Protein AF-A0A6B3EMS0-F1 (afdb_monomer_lite)

Foldseek 3Di:
DDKDWDQDDPQDFLVVVVVVQCPDPPSNDDDDPPSWDWDWDQDPVNPKIKIWTWDDPDRNDIIMIDIDIPVD

Structure (mmCIF, N/CA/C/O backbone):
data_AF-A0A6B3EMS0-F1
#
_entry.id   AF-A0A6B3EMS0-F1
#
loop_
_atom_site.group_PDB
_atom_site.id
_atom_site.type_symbol
_atom_site.label_atom_id
_atom_site.label_alt_id
_atom_site.label_comp_id
_atom_site.label_asym_id
_atom_site.label_entity_id
_atom_site.label_seq_id
_atom_site.pdbx_PDB_ins_code
_atom_site.Cartn_x
_atom_site.Cartn_y
_atom_site.Cartn_z
_atom_site.occupancy
_atom_site.B_iso_or_equiv
_atom_site.auth_seq_id
_atom_site.auth_comp_id
_atom_site.auth_asym_id
_atom_site.auth_atom_id
_atom_site.pdbx_PDB_model_num
ATOM 1 N N . MET A 1 1 ? -14.577 8.438 -1.870 1.00 75.06 1 MET A N 1
ATOM 2 C CA . MET A 1 1 ? -13.213 7.938 -1.616 1.00 75.06 1 MET A CA 1
ATOM 3 C C . MET A 1 1 ? -12.234 9.056 -1.908 1.00 75.06 1 MET A C 1
ATOM 5 O O . MET A 1 1 ? -11.998 9.361 -3.072 1.00 75.06 1 MET A O 1
ATOM 9 N N . PRO A 1 2 ? -11.779 9.771 -0.879 1.00 88.62 2 PRO A N 1
ATOM 10 C CA . PRO A 1 2 ? -10.655 10.695 -1.003 1.00 88.62 2 PRO A CA 1
ATOM 11 C C . PRO A 1 2 ? -9.387 9.980 -1.488 1.00 88.62 2 PRO A C 1
ATOM 13 O O . PRO A 1 2 ? -9.169 8.797 -1.219 1.00 88.62 2 PRO A O 1
ATOM 16 N N . THR A 1 3 ? -8.553 10.723 -2.213 1.00 93.44 3 THR A N 1
ATOM 17 C CA . THR A 1 3 ? -7.337 10.210 -2.851 1.00 93.44 3 THR A CA 1
ATOM 18 C C . THR A 1 3 ? -6.139 11.084 -2.518 1.00 93.44 3 THR A C 1
ATOM 20 O O . THR A 1 3 ? -6.282 12.305 -2.435 1.00 93.44 3 THR A O 1
ATOM 23 N N . PHE A 1 4 ? -4.954 10.493 -2.411 1.00 93.31 4 PHE A N 1
ATOM 24 C CA . PHE A 1 4 ? -3.695 11.228 -2.305 1.00 93.31 4 PHE A CA 1
ATOM 25 C C . PHE A 1 4 ? -2.596 10.569 -3.141 1.00 93.31 4 PHE A C 1
ATOM 27 O O . PHE A 1 4 ? -2.677 9.388 -3.483 1.00 93.31 4 PHE A O 1
ATOM 34 N N . SER A 1 5 ? -1.574 11.354 -3.479 1.00 94.12 5 SER A N 1
ATOM 35 C CA . SER A 1 5 ? -0.397 10.883 -4.208 1.00 94.12 5 SER A CA 1
ATOM 36 C C . SER A 1 5 ? 0.810 10.814 -3.281 1.00 94.12 5 SER A C 1
ATOM 38 O O . SER A 1 5 ? 1.025 11.696 -2.451 1.00 94.12 5 SER A O 1
ATOM 40 N N . LEU A 1 6 ? 1.612 9.776 -3.461 1.00 92.75 6 LEU A N 1
ATOM 41 C CA . LEU A 1 6 ? 2.935 9.617 -2.883 1.00 92.75 6 LEU A CA 1
ATOM 42 C C . LEU A 1 6 ? 3.950 9.731 -4.025 1.00 92.75 6 LEU A C 1
ATOM 44 O O . LEU A 1 6 ? 3.759 9.120 -5.075 1.00 92.75 6 LEU A O 1
ATOM 48 N N . ALA A 1 7 ? 5.029 10.479 -3.796 1.00 93.81 7 ALA A N 1
ATOM 49 C CA . ALA A 1 7 ? 6.133 10.646 -4.740 1.00 9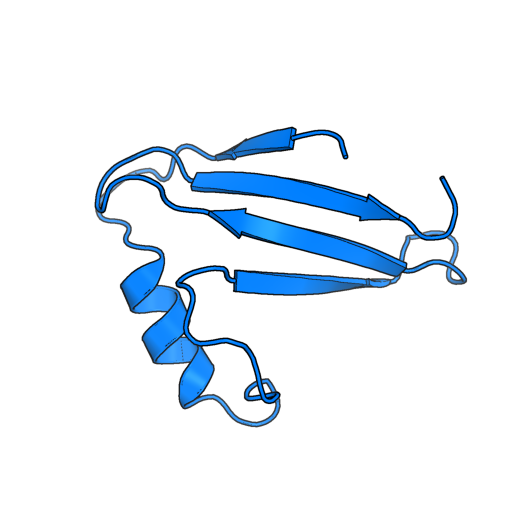3.81 7 ALA A CA 1
ATOM 50 C C . ALA A 1 7 ? 7.401 9.979 -4.169 1.00 93.81 7 ALA A C 1
ATOM 52 O O . ALA A 1 7 ? 8.170 10.635 -3.450 1.00 93.81 7 ALA A O 1
ATOM 53 N N . PRO A 1 8 ? 7.609 8.668 -4.414 1.00 90.94 8 PRO A N 1
ATOM 54 C CA . PRO A 1 8 ? 8.790 7.954 -3.944 1.00 90.94 8 PRO A CA 1
ATOM 55 C C . PRO A 1 8 ? 10.077 8.635 -4.415 1.00 90.94 8 PRO A C 1
ATOM 57 O O . PRO A 1 8 ? 10.161 9.124 -5.539 1.00 90.94 8 PRO A O 1
ATOM 60 N N . GLN A 1 9 ? 11.091 8.670 -3.553 1.00 91.06 9 GLN A N 1
ATOM 61 C CA . GLN A 1 9 ? 12.400 9.218 -3.901 1.00 91.06 9 GLN A CA 1
ATOM 62 C C . GLN A 1 9 ? 13.357 8.076 -4.249 1.00 91.06 9 GLN A C 1
ATOM 64 O O . GLN A 1 9 ? 13.624 7.213 -3.415 1.00 91.06 9 GLN A O 1
ATOM 69 N N . GLY A 1 10 ? 13.890 8.092 -5.472 1.00 89.44 10 GLY A N 1
ATOM 70 C CA . GLY A 1 10 ? 14.751 7.030 -5.999 1.00 89.44 10 GLY A CA 1
ATOM 71 C C . GLY A 1 10 ? 13.977 5.906 -6.704 1.00 89.44 10 GLY A C 1
ATOM 72 O O . GLY A 1 10 ? 12.780 6.045 -6.950 1.00 89.44 10 GLY A O 1
ATOM 73 N N . PRO A 1 11 ? 14.657 4.804 -7.077 1.00 90.62 11 PRO A N 1
ATOM 74 C CA . PRO A 1 11 ? 14.025 3.689 -7.775 1.00 90.62 11 PRO A CA 1
ATOM 75 C C . PRO A 1 11 ? 12.927 3.051 -6.919 1.00 90.62 11 PRO A C 1
ATOM 77 O O . PRO A 1 11 ? 13.199 2.527 -5.839 1.00 90.62 11 PRO A O 1
ATOM 80 N N . PHE A 1 12 ? 11.695 3.081 -7.415 1.00 91.31 12 PHE A N 1
ATOM 81 C CA . PHE A 1 12 ? 10.544 2.476 -6.762 1.00 91.31 12 PHE A CA 1
ATOM 82 C C . PHE A 1 12 ? 9.602 1.883 -7.807 1.00 91.31 12 PHE A C 1
ATOM 84 O O . PHE A 1 12 ? 9.285 2.545 -8.793 1.00 91.31 12 PHE A O 1
ATOM 91 N N . ALA A 1 13 ? 9.137 0.661 -7.552 1.00 92.06 13 ALA A N 1
ATOM 92 C CA . ALA A 1 13 ? 8.116 -0.010 -8.345 1.00 92.06 13 ALA A CA 1
ATOM 93 C C . ALA A 1 13 ? 7.152 -0.745 -7.405 1.00 92.06 13 ALA A C 1
ATOM 95 O O . ALA A 1 13 ? 7.561 -1.632 -6.649 1.00 92.06 13 ALA A O 1
ATOM 96 N N . LEU A 1 14 ? 5.867 -0.394 -7.456 1.00 92.88 14 LEU A N 1
ATOM 97 C CA . LEU A 1 14 ? 4.821 -1.033 -6.656 1.00 92.88 14 LEU A CA 1
ATOM 98 C C . LEU A 1 14 ? 4.685 -2.520 -7.001 1.00 92.88 14 LEU A C 1
ATOM 100 O O . LEU A 1 14 ? 4.468 -3.337 -6.111 1.00 92.88 14 LEU A O 1
ATOM 104 N N . SER A 1 15 ? 4.879 -2.882 -8.269 1.00 90.94 15 SER A N 1
ATOM 105 C CA . SER A 1 15 ? 4.882 -4.272 -8.736 1.00 90.94 15 SER A CA 1
ATOM 106 C C . SER A 1 15 ? 5.939 -5.130 -8.029 1.00 90.94 15 SER A C 1
ATOM 108 O O . SER A 1 15 ? 5.654 -6.260 -7.637 1.00 90.94 15 SER A O 1
ATOM 110 N N . ALA A 1 16 ? 7.133 -4.583 -7.780 1.00 90.62 16 ALA A N 1
ATOM 111 C CA . ALA A 1 16 ? 8.178 -5.278 -7.031 1.00 90.62 16 ALA A CA 1
ATOM 112 C C . ALA A 1 16 ? 7.788 -5.485 -5.556 1.00 90.62 16 ALA A C 1
ATOM 114 O O . ALA A 1 16 ? 8.032 -6.554 -4.997 1.00 90.62 16 ALA A O 1
ATOM 115 N N . ALA A 1 17 ? 7.149 -4.488 -4.932 1.00 88.69 17 ALA A N 1
ATOM 116 C CA . ALA A 1 17 ? 6.640 -4.605 -3.566 1.00 88.69 17 ALA A CA 1
ATOM 117 C C . ALA A 1 17 ? 5.506 -5.641 -3.458 1.00 88.69 17 ALA A C 1
ATOM 119 O O . ALA A 1 17 ? 5.505 -6.442 -2.527 1.00 88.69 17 ALA A O 1
ATOM 120 N N . LEU A 1 18 ? 4.579 -5.661 -4.422 1.00 88.94 18 LEU A N 1
ATOM 121 C CA . LEU A 1 18 ? 3.524 -6.674 -4.515 1.00 88.94 18 LEU A CA 1
ATOM 122 C C . LEU A 1 18 ? 4.115 -8.081 -4.626 1.00 88.94 18 LEU A C 1
ATOM 124 O O . LEU A 1 18 ? 3.752 -8.943 -3.834 1.00 88.94 18 LEU A O 1
ATOM 128 N N . GLY A 1 19 ? 5.084 -8.291 -5.524 1.0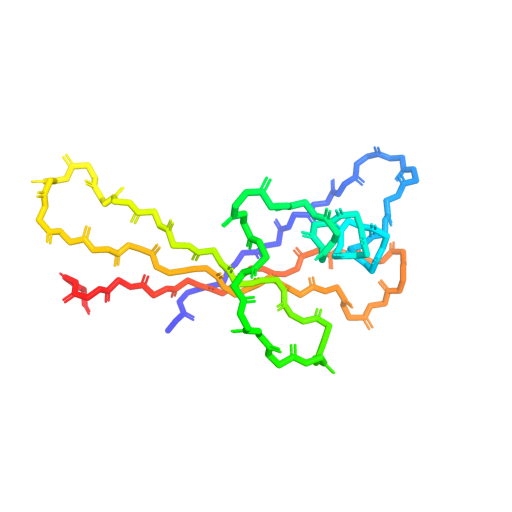0 87.62 19 GLY A N 1
ATOM 129 C CA . GLY A 1 19 ? 5.768 -9.579 -5.661 1.00 87.62 19 GLY A CA 1
ATOM 130 C C . GLY A 1 19 ? 6.429 -10.045 -4.361 1.00 87.62 19 GLY A C 1
ATOM 131 O O . GLY A 1 19 ? 6.284 -11.200 -3.977 1.00 87.62 19 GLY A O 1
ATOM 132 N N . PHE A 1 20 ? 7.087 -9.136 -3.634 1.00 86.31 20 PHE A N 1
ATOM 133 C CA . PHE A 1 20 ? 7.656 -9.448 -2.320 1.00 86.31 20 PHE A CA 1
ATOM 134 C C . PHE A 1 20 ? 6.591 -9.875 -1.294 1.00 86.31 20 PHE A C 1
ATOM 136 O O . PHE A 1 20 ? 6.819 -10.807 -0.525 1.00 86.31 20 PHE A O 1
ATOM 143 N N . LEU A 1 21 ? 5.438 -9.198 -1.265 1.00 84.31 21 LEU A N 1
ATOM 144 C CA . LEU A 1 21 ? 4.370 -9.468 -0.298 1.00 84.31 21 LEU A CA 1
ATOM 145 C C . LEU A 1 21 ? 3.588 -10.750 -0.605 1.00 84.31 21 LEU A C 1
ATOM 147 O O . LEU A 1 21 ? 3.141 -11.410 0.333 1.00 84.31 21 LEU A O 1
ATOM 151 N N . THR A 1 22 ? 3.451 -11.126 -1.879 1.00 78.50 22 THR A N 1
ATOM 152 C CA . THR A 1 22 ? 2.765 -12.360 -2.299 1.00 78.50 22 THR A CA 1
ATOM 153 C C . THR A 1 22 ? 3.378 -13.608 -1.662 1.00 78.50 22 THR A C 1
ATOM 155 O O . THR A 1 22 ? 2.650 -14.510 -1.255 1.00 78.50 22 THR A O 1
ATOM 158 N N . ASP A 1 23 ? 4.699 -13.634 -1.494 1.00 74.81 23 ASP A N 1
ATOM 159 C CA . ASP A 1 23 ? 5.413 -14.766 -0.892 1.00 74.81 23 ASP A CA 1
ATOM 160 C C . ASP A 1 23 ? 5.641 -14.600 0.626 1.00 74.81 23 ASP A C 1
ATOM 162 O O . ASP A 1 23 ? 6.291 -15.431 1.268 1.00 74.81 23 ASP A O 1
ATOM 166 N N . PHE A 1 24 ? 5.093 -13.540 1.236 1.00 76.81 24 PHE A N 1
ATOM 167 C CA . PHE A 1 24 ? 5.286 -13.216 2.649 1.00 76.81 24 PHE A CA 1
ATOM 168 C C . PHE A 1 24 ? 4.083 -13.638 3.510 1.00 76.81 24 PHE A C 1
ATOM 170 O O . PHE A 1 24 ? 3.185 -12.856 3.833 1.00 76.81 24 PHE A O 1
ATOM 177 N N . THR A 1 25 ? 4.057 -14.897 3.951 1.00 64.56 25 THR A N 1
ATOM 178 C CA . THR A 1 25 ? 3.095 -15.357 4.973 1.00 64.56 25 THR A CA 1
ATOM 179 C C . THR A 1 25 ? 3.407 -14.714 6.332 1.00 64.56 25 THR A C 1
ATOM 181 O O . THR A 1 25 ? 4.583 -14.690 6.703 1.00 64.56 25 THR A O 1
ATOM 184 N N . PRO A 1 26 ? 2.423 -14.238 7.126 1.00 63.31 26 PRO A N 1
ATOM 185 C CA . PRO A 1 26 ? 0.971 -14.447 7.030 1.00 63.31 26 PRO A CA 1
ATOM 186 C C . PRO A 1 26 ? 0.190 -13.355 6.267 1.00 63.31 26 PRO A C 1
ATOM 188 O O . PRO A 1 26 ? -1.035 -13.345 6.326 1.00 63.31 26 PRO A O 1
ATOM 191 N N . ALA A 1 27 ? 0.864 -12.429 5.576 1.00 61.16 27 ALA A N 1
ATOM 192 C CA . ALA A 1 27 ? 0.221 -11.323 4.855 1.00 61.16 27 ALA A CA 1
ATOM 193 C C . ALA A 1 27 ? -0.301 -11.708 3.457 1.00 61.16 27 ALA A C 1
ATOM 195 O O . ALA A 1 27 ? -1.053 -10.939 2.860 1.00 61.16 27 ALA A O 1
ATOM 196 N N . ALA A 1 28 ? 0.059 -12.897 2.965 1.00 64.38 28 ALA A N 1
ATOM 197 C CA . ALA A 1 28 ? -0.420 -13.485 1.716 1.00 64.38 28 ALA A CA 1
ATOM 198 C C . ALA A 1 28 ? -1.895 -13.929 1.809 1.00 64.38 28 ALA A C 1
ATOM 200 O O . ALA A 1 28 ? -2.227 -15.113 1.715 1.00 64.38 28 ALA A O 1
ATOM 201 N N . TYR A 1 29 ? -2.797 -12.978 2.041 1.00 67.62 29 TYR A N 1
ATOM 202 C CA . TYR A 1 29 ? -4.222 -13.204 1.851 1.00 67.62 29 TYR A CA 1
ATOM 203 C C . TYR A 1 29 ? -4.520 -13.297 0.350 1.00 67.62 29 TYR A C 1
ATOM 205 O O . TYR A 1 29 ? -3.898 -12.577 -0.433 1.00 67.62 29 TYR A O 1
ATOM 213 N N . PRO A 1 30 ? -5.475 -14.145 -0.072 1.00 68.25 30 PRO A N 1
ATOM 214 C CA . PRO A 1 30 ? -5.928 -14.159 -1.454 1.00 68.25 30 PRO A CA 1
ATOM 215 C C . PRO A 1 30 ? -6.381 -12.754 -1.864 1.00 68.25 30 PRO A C 1
ATOM 217 O O . PRO A 1 30 ? -7.294 -12.191 -1.260 1.00 68.25 30 PRO A O 1
ATOM 220 N N . ALA A 1 31 ? -5.733 -12.201 -2.881 1.00 71.00 31 ALA A N 1
ATO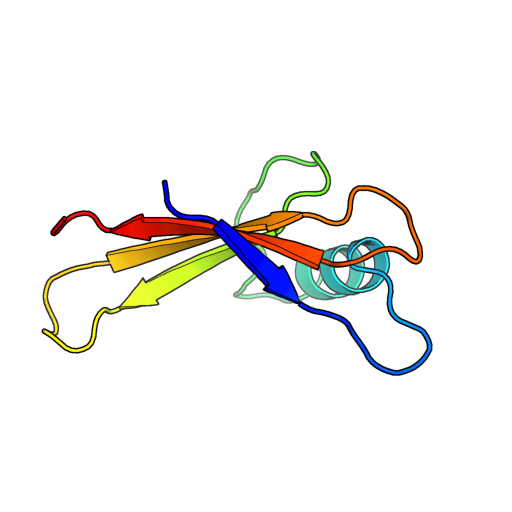M 221 C CA . ALA A 1 31 ? -6.067 -10.919 -3.480 1.00 71.00 31 ALA A CA 1
ATOM 222 C C . ALA A 1 31 ? -6.184 -11.087 -4.999 1.00 71.00 31 ALA A C 1
ATOM 224 O O . ALA A 1 31 ? -5.684 -12.060 -5.567 1.00 71.00 31 ALA A O 1
ATOM 225 N N . GLU A 1 32 ? -6.877 -10.155 -5.648 1.00 76.12 32 GLU A N 1
ATOM 226 C CA . GLU A 1 32 ? -6.911 -10.090 -7.108 1.00 76.12 32 GLU A CA 1
ATOM 227 C C . GLU A 1 32 ? -5.517 -9.719 -7.636 1.00 76.12 32 GLU A C 1
ATOM 229 O O . GLU A 1 32 ? -4.867 -8.825 -7.096 1.00 76.12 32 GLU A O 1
ATOM 234 N N . ASP A 1 33 ? -5.057 -10.395 -8.691 1.00 80.62 33 ASP A N 1
ATOM 235 C CA . ASP A 1 33 ? -3.816 -10.044 -9.396 1.00 80.62 33 ASP A CA 1
ATOM 236 C C . ASP A 1 33 ? -4.089 -8.901 -10.388 1.00 80.62 33 ASP A C 1
ATOM 238 O O . ASP A 1 33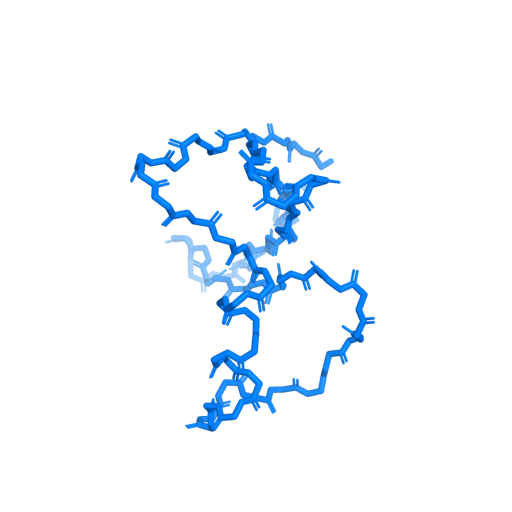 ? -4.098 -9.072 -11.606 1.00 80.62 33 ASP A O 1
ATOM 242 N N . ASP A 1 34 ? -4.438 -7.736 -9.842 1.00 88.38 34 ASP A N 1
ATOM 243 C CA . ASP A 1 34 ? -4.822 -6.535 -10.590 1.00 88.38 34 ASP A CA 1
ATOM 244 C C . ASP A 1 34 ? -3.821 -5.378 -10.426 1.00 88.38 34 ASP A C 1
ATOM 246 O O . ASP A 1 34 ? -4.074 -4.254 -10.866 1.00 88.38 34 ASP A O 1
ATOM 250 N N . GLY A 1 35 ? -2.676 -5.643 -9.790 1.00 89.06 35 GLY A N 1
ATOM 251 C CA . GLY A 1 35 ? -1.648 -4.639 -9.516 1.00 89.06 35 GLY A CA 1
ATOM 252 C C . GLY A 1 35 ? -2.028 -3.626 -8.430 1.00 89.06 35 GLY A C 1
ATOM 253 O O . GLY A 1 35 ? -1.345 -2.608 -8.295 1.00 89.06 35 GLY A O 1
ATOM 254 N N . VAL A 1 36 ? -3.094 -3.873 -7.657 1.00 92.19 36 VAL A N 1
ATOM 255 C CA . VAL A 1 36 ? -3.540 -2.981 -6.581 1.00 92.19 36 VAL A CA 1
ATOM 256 C C . VAL A 1 36 ? -3.215 -3.582 -5.216 1.00 92.19 36 VAL A C 1
ATOM 258 O O . VAL A 1 36 ? -3.781 -4.591 -4.792 1.00 92.19 36 VAL A O 1
ATOM 261 N N . LEU A 1 37 ? -2.350 -2.896 -4.468 1.00 90.94 37 LEU A N 1
ATOM 262 C CA . LEU A 1 37 ? -2.065 -3.246 -3.080 1.00 90.94 37 LEU A CA 1
ATOM 263 C C . LEU A 1 37 ? -3.210 -2.762 -2.185 1.00 90.94 37 LEU A C 1
ATOM 265 O O . LEU A 1 37 ? -3.456 -1.561 -2.073 1.00 90.94 37 LEU A O 1
ATOM 269 N N . ARG A 1 38 ? -3.901 -3.699 -1.533 1.00 90.44 38 ARG A N 1
ATOM 270 C CA . ARG A 1 38 ? -5.001 -3.412 -0.605 1.00 90.44 38 ARG A CA 1
ATOM 271 C C . ARG A 1 38 ? -4.528 -3.607 0.829 1.00 90.44 38 ARG A C 1
ATOM 273 O O . ARG A 1 38 ? -4.063 -4.683 1.192 1.00 90.44 38 ARG A O 1
ATOM 280 N N . LEU A 1 39 ? -4.649 -2.558 1.634 1.00 88.81 39 LEU A N 1
ATOM 281 C CA . LEU A 1 39 ? -4.256 -2.537 3.040 1.00 88.81 39 LEU A CA 1
ATOM 282 C C . LEU A 1 39 ? -5.458 -2.151 3.900 1.00 88.81 39 LEU A C 1
ATOM 284 O O . LEU A 1 39 ? -6.275 -1.325 3.494 1.00 88.81 39 LEU A O 1
ATOM 288 N N . ALA A 1 40 ? -5.544 -2.729 5.093 1.00 90.56 40 ALA A N 1
ATOM 289 C CA . ALA A 1 40 ? -6.550 -2.389 6.089 1.00 90.56 40 ALA A CA 1
ATOM 290 C C . ALA A 1 40 ? -5.859 -2.083 7.420 1.00 90.56 40 ALA A C 1
ATOM 292 O O . ALA A 1 40 ? -4.997 -2.843 7.864 1.00 90.56 40 ALA A O 1
ATOM 293 N N . PHE A 1 41 ? -6.244 -0.974 8.044 1.00 90.00 41 PHE A N 1
ATOM 294 C CA . PHE A 1 41 ? -5.703 -0.513 9.318 1.00 90.00 41 PHE A CA 1
ATOM 295 C C . PHE A 1 41 ? -6.847 -0.279 10.310 1.00 90.00 41 PHE A C 1
ATOM 297 O O . PHE A 1 41 ? -7.887 0.250 9.907 1.00 90.00 41 PHE A O 1
ATOM 304 N N . PRO A 1 42 ? -6.686 -0.633 11.597 1.00 93.12 42 PRO A N 1
ATOM 305 C CA . PRO A 1 42 ? -7.612 -0.170 12.621 1.00 93.12 42 PRO A CA 1
ATOM 306 C C . PRO A 1 42 ? -7.539 1.359 12.715 1.00 93.12 42 PRO A C 1
ATOM 308 O O . PRO A 1 42 ? -6.446 1.929 12.697 1.00 93.12 42 PRO A O 1
ATOM 311 N N . ALA A 1 43 ? -8.692 2.016 12.801 1.00 91.88 43 ALA A N 1
ATOM 312 C CA . ALA A 1 43 ? -8.760 3.443 13.079 1.00 91.88 43 ALA A CA 1
ATOM 313 C C . ALA A 1 43 ? -8.377 3.732 14.541 1.00 91.88 43 ALA A C 1
ATOM 315 O O . ALA A 1 43 ? -8.527 2.880 15.421 1.00 91.88 43 ALA A O 1
ATOM 316 N N . ASP A 1 44 ? -7.947 4.965 14.816 1.00 90.94 44 ASP A N 1
ATOM 317 C CA . ASP A 1 44 ? -7.530 5.396 16.161 1.00 90.94 44 ASP A CA 1
ATOM 318 C C . ASP A 1 44 ? -8.668 5.359 17.197 1.00 90.94 44 ASP A C 1
ATOM 320 O O . ASP A 1 44 ? -8.418 5.370 18.402 1.00 90.94 44 ASP A O 1
ATOM 324 N N . ASP A 1 45 ? -9.924 5.295 16.746 1.00 91.44 45 ASP A N 1
ATOM 325 C CA . ASP A 1 45 ? -11.095 5.153 17.615 1.00 91.44 45 ASP A CA 1
ATOM 326 C C . ASP A 1 45 ? -11.296 3.730 18.168 1.00 91.44 45 ASP A C 1
ATOM 328 O O . ASP A 1 45 ? -12.129 3.526 19.052 1.00 91.44 45 ASP A O 1
ATOM 332 N N . GLY A 1 46 ? -10.530 2.749 17.679 1.00 88.69 46 GLY A N 1
ATOM 333 C CA . GLY A 1 46 ? -10.576 1.362 18.140 1.00 88.69 46 GLY A CA 1
ATOM 334 C C . GLY A 1 46 ? -11.824 0.578 17.725 1.00 88.69 46 GLY A C 1
ATOM 335 O O . GLY A 1 46 ? -12.042 -0.521 18.235 1.00 88.69 46 GLY A O 1
ATOM 336 N N . THR A 1 47 ? -12.638 1.113 16.818 1.00 92.31 47 THR A N 1
ATOM 337 C CA . THR A 1 47 ? -13.912 0.517 16.383 1.00 92.31 47 THR A CA 1
ATOM 338 C C . THR A 1 47 ? -14.055 0.416 14.872 1.00 92.31 47 THR A C 1
ATOM 340 O O . THR A 1 47 ? -14.657 -0.544 14.398 1.00 92.31 47 THR A O 1
ATOM 343 N N . HIS A 1 48 ? -13.488 1.360 14.128 1.00 93.06 48 HIS A N 1
ATOM 344 C CA . HIS A 1 48 ? -13.599 1.433 12.676 1.00 93.06 48 HIS A CA 1
ATOM 345 C C . HIS A 1 48 ? -12.349 0.892 11.976 1.00 93.06 48 HIS A C 1
ATOM 347 O O . HIS A 1 48 ? -11.270 0.759 12.567 1.00 93.06 48 HIS A O 1
ATOM 353 N N . VAL A 1 49 ? -12.493 0.593 10.688 1.00 93.38 49 VAL A N 1
ATOM 354 C CA . VAL A 1 49 ? -11.417 0.129 9.810 1.00 93.38 49 VAL A CA 1
ATOM 355 C C . VAL A 1 49 ? -11.234 1.111 8.661 1.00 93.38 49 VAL A C 1
ATOM 357 O O . VAL A 1 49 ? -12.169 1.451 7.937 1.00 93.38 49 VAL A O 1
ATOM 360 N N . VAL A 1 50 ? -9.985 1.519 8.446 1.00 93.44 50 VAL A N 1
ATOM 361 C CA . VAL A 1 50 ? -9.583 2.309 7.283 1.00 93.44 50 VAL A CA 1
ATOM 362 C C . VAL A 1 50 ? -8.978 1.380 6.238 1.00 93.44 50 VAL A C 1
ATOM 364 O O . VAL A 1 50 ? -7.964 0.722 6.474 1.00 93.44 50 VAL A O 1
ATOM 367 N N . GLY A 1 51 ? -9.604 1.338 5.067 1.00 93.44 51 GLY A N 1
ATOM 368 C CA . GLY A 1 51 ? -9.104 0.645 3.886 1.00 93.44 51 GLY A CA 1
ATOM 369 C C . GLY A 1 51 ? -8.313 1.588 2.984 1.00 93.44 51 GLY A C 1
ATOM 370 O O . GLY A 1 51 ? -8.673 2.755 2.827 1.00 93.44 51 GLY A O 1
ATOM 371 N N . CYS A 1 52 ? -7.252 1.079 2.365 1.00 93.88 52 CYS A N 1
ATOM 372 C CA . CYS A 1 52 ? -6.447 1.797 1.387 1.00 93.88 52 CYS A CA 1
ATOM 373 C C . CYS A 1 52 ? -6.189 0.908 0.167 1.00 93.88 52 CYS A C 1
ATOM 375 O O . CYS A 1 52 ? -5.662 -0.197 0.303 1.00 93.88 52 CYS A O 1
ATOM 377 N N . ALA A 1 53 ? -6.553 1.395 -1.016 1.00 94.62 53 ALA A N 1
ATOM 378 C CA . ALA A 1 53 ? -6.231 0.786 -2.298 1.00 94.62 53 ALA A CA 1
ATOM 379 C C . ALA A 1 53 ? -5.109 1.590 -2.962 1.00 94.62 53 ALA A C 1
ATOM 381 O O . ALA A 1 53 ? -5.256 2.789 -3.213 1.00 94.62 53 ALA A O 1
ATOM 382 N N . VAL A 1 54 ? -3.981 0.933 -3.231 1.00 94.75 54 VAL A N 1
ATOM 383 C CA . VAL A 1 54 ? -2.750 1.573 -3.696 1.00 94.75 54 VAL A CA 1
ATOM 384 C C . VAL A 1 54 ? -2.394 1.122 -5.110 1.00 94.75 54 VAL A C 1
ATOM 386 O O . VAL A 1 54 ? -2.232 -0.056 -5.408 1.00 94.75 54 VAL A O 1
ATOM 389 N N . ARG A 1 55 ? -2.310 2.148 -5.946 1.00 95.12 55 ARG A N 1
ATOM 390 C CA . ARG A 1 55 ? -1.977 2.302 -7.356 1.00 95.12 55 ARG A CA 1
ATOM 391 C C . ARG A 1 55 ? -0.576 2.686 -7.795 1.00 95.12 55 ARG A C 1
ATOM 393 O O . ARG A 1 55 ? -0.119 3.706 -7.292 1.00 95.12 55 ARG A O 1
ATOM 400 N N . GLN A 1 56 ? 0.017 2.101 -8.830 1.00 94.00 56 GLN A N 1
ATOM 401 C CA . GLN A 1 56 ? 1.043 2.819 -9.605 1.00 94.00 56 GLN A CA 1
ATOM 402 C C . GLN A 1 56 ? 0.681 2.771 -11.099 1.00 94.00 56 GLN A C 1
ATOM 404 O O . GLN A 1 56 ? 0.796 1.714 -11.70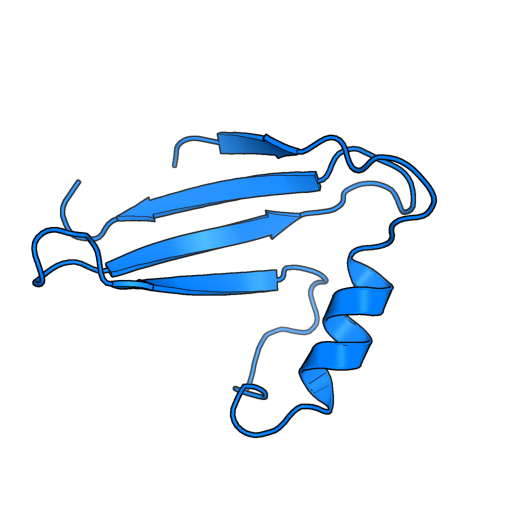8 1.00 94.00 56 GLN A O 1
ATOM 409 N N . PRO A 1 57 ? 0.156 3.867 -11.688 1.00 83.69 57 PRO A N 1
ATOM 410 C CA . PRO A 1 57 ? -0.331 3.861 -13.074 1.00 83.69 57 PRO A CA 1
ATOM 411 C C . PRO A 1 57 ? 0.764 3.641 -14.126 1.00 83.69 57 PRO A C 1
ATOM 413 O O . PRO A 1 57 ? 0.470 3.174 -15.221 1.00 83.69 57 PRO A O 1
ATOM 416 N N . GLU A 1 58 ? 2.000 4.014 -13.799 1.00 79.31 58 GLU A N 1
ATOM 417 C CA . GLU A 1 58 ? 3.188 3.876 -14.641 1.00 79.31 58 GLU A CA 1
ATOM 418 C C . GLU A 1 58 ? 4.325 3.335 -13.770 1.00 79.31 58 GLU A C 1
ATOM 420 O O . GLU A 1 58 ? 4.447 3.757 -12.621 1.00 79.31 58 GLU A O 1
ATOM 425 N N . ASP A 1 59 ? 5.184 2.462 -14.300 1.00 69.94 59 ASP A N 1
ATOM 426 C CA . ASP A 1 59 ? 6.210 1.741 -13.518 1.00 69.94 59 ASP A CA 1
ATOM 427 C C . ASP A 1 59 ? 7.198 2.645 -12.749 1.00 69.94 59 ASP A C 1
ATOM 429 O O . ASP A 1 59 ? 7.851 2.195 -11.810 1.00 69.94 59 ASP A O 1
ATOM 433 N N . ALA A 1 60 ? 7.299 3.927 -13.116 1.00 72.44 60 ALA A N 1
ATOM 434 C CA . ALA A 1 60 ? 8.141 4.931 -12.459 1.00 72.44 60 ALA A CA 1
ATOM 435 C C . ALA A 1 60 ? 7.365 6.187 -12.007 1.00 72.44 60 ALA A C 1
ATOM 437 O O . ALA A 1 60 ? 7.973 7.213 -11.702 1.00 72.44 60 ALA A O 1
ATOM 438 N N . GLY A 1 61 ? 6.030 6.132 -12.004 1.00 83.50 61 GLY A N 1
ATOM 439 C CA . GLY A 1 61 ? 5.166 7.269 -11.691 1.00 83.50 61 GLY A CA 1
ATOM 440 C C . GLY A 1 61 ? 4.792 7.376 -10.213 1.00 83.50 61 GLY A C 1
ATOM 441 O O . GLY A 1 61 ? 5.077 6.484 -9.409 1.00 83.50 61 GLY A O 1
ATOM 442 N N . ASP A 1 62 ? 4.095 8.464 -9.879 1.00 92.62 62 ASP A N 1
ATOM 443 C CA . ASP A 1 62 ? 3.504 8.668 -8.557 1.00 92.62 62 ASP A CA 1
ATOM 444 C C . ASP A 1 62 ? 2.603 7.495 -8.163 1.00 92.62 62 ASP A C 1
ATOM 446 O O . ASP A 1 62 ? 1.782 6.996 -8.945 1.00 92.62 62 ASP A O 1
ATOM 450 N N . VAL A 1 63 ? 2.704 7.114 -6.896 1.00 94.88 63 VAL A N 1
ATOM 451 C CA . VAL A 1 63 ? 1.830 6.114 -6.300 1.00 94.88 63 VAL A CA 1
ATOM 452 C C . VAL A 1 63 ? 0.547 6.806 -5.858 1.00 94.88 63 VAL A C 1
ATOM 454 O O . VAL A 1 63 ? 0.579 7.780 -5.109 1.00 94.88 63 VAL A O 1
ATOM 457 N N . ARG A 1 64 ? -0.600 6.309 -6.312 1.00 95.50 64 ARG A N 1
ATOM 458 C CA . ARG A 1 64 ? -1.917 6.844 -5.951 1.00 95.50 64 ARG A CA 1
ATOM 459 C C . ARG A 1 64 ? -2.570 5.957 -4.915 1.00 95.50 64 ARG A C 1
ATOM 461 O O . ARG A 1 64 ? -2.674 4.754 -5.126 1.00 95.50 64 ARG A O 1
ATOM 468 N N . ALA A 1 65 ? -3.051 6.557 -3.842 1.00 95.38 65 ALA A N 1
ATOM 469 C CA . ALA A 1 65 ? -3.789 5.874 -2.798 1.00 95.38 65 ALA A CA 1
ATOM 470 C C . ALA A 1 65 ? -5.221 6.405 -2.747 1.00 95.38 65 ALA A C 1
ATOM 472 O O . ALA A 1 65 ? -5.446 7.618 -2.732 1.00 95.38 65 ALA A O 1
ATOM 473 N N . GLU A 1 66 ? -6.183 5.493 -2.712 1.00 95.69 66 GLU A N 1
ATOM 474 C CA . GLU A 1 66 ? -7.600 5.776 -2.510 1.00 95.69 66 GLU A CA 1
ATOM 475 C C . GLU A 1 66 ? -7.998 5.166 -1.170 1.00 95.69 66 GLU A C 1
ATOM 477 O O . GLU A 1 66 ? -7.695 3.998 -0.921 1.00 95.69 66 GLU A O 1
ATOM 482 N N . TRP A 1 67 ? -8.648 5.937 -0.294 1.00 94.25 67 TRP A N 1
ATOM 483 C CA . TRP A 1 67 ? -9.018 5.438 1.030 1.00 94.25 67 TRP A CA 1
ATOM 484 C C . TRP A 1 67 ? -10.523 5.459 1.301 1.00 94.25 67 TRP A C 1
ATOM 486 O O . TRP A 1 67 ? -11.285 6.276 0.765 1.00 94.25 67 TRP A O 1
ATOM 496 N N . THR A 1 68 ? -10.932 4.516 2.145 1.00 94.12 68 THR A N 1
ATOM 497 C CA . THR A 1 68 ? -12.290 4.311 2.660 1.00 94.12 68 THR A CA 1
ATOM 498 C C . THR A 1 68 ? -12.241 4.154 4.168 1.00 94.12 68 THR A C 1
ATOM 500 O O . THR A 1 68 ? -11.282 3.600 4.694 1.00 94.12 68 THR A O 1
ATOM 503 N N . SER A 1 69 ? -13.294 4.580 4.851 1.00 90.25 69 SER A N 1
ATOM 504 C CA . SER A 1 69 ? -13.551 4.233 6.248 1.00 90.25 69 SER A CA 1
ATOM 505 C C . SER A 1 69 ? -14.980 3.716 6.343 1.00 90.25 69 SER A C 1
ATOM 507 O O . SER A 1 69 ? -15.839 4.181 5.595 1.00 90.25 69 SER A O 1
ATOM 509 N N . ASP A 1 70 ? -15.230 2.753 7.222 1.00 88.06 70 ASP A N 1
ATOM 510 C CA . ASP A 1 70 ? -16.580 2.284 7.552 1.00 88.06 70 ASP A CA 1
ATOM 511 C C . ASP A 1 70 ? -17.294 3.182 8.583 1.00 88.06 70 ASP A C 1
ATOM 513 O O . ASP A 1 70 ? -18.486 3.005 8.827 1.00 88.06 70 ASP A O 1
ATOM 517 N N . GLY A 1 71 ? -16.587 4.171 9.142 1.00 76.06 71 GLY A N 1
ATOM 518 C CA . GLY A 1 71 ? -17.118 5.192 10.054 1.00 76.06 71 GLY A CA 1
ATOM 519 C C . GLY A 1 71 ? -17.343 6.580 9.434 1.00 76.06 71 GLY A C 1
ATOM 520 O O . GLY A 1 71 ? -17.602 7.524 10.183 1.00 76.06 71 GLY A O 1
ATOM 521 N N . ALA A 1 72 ? -17.201 6.738 8.109 1.00 59.19 72 ALA A N 1
ATOM 522 C CA . ALA A 1 72 ? -17.287 8.024 7.396 1.00 59.19 72 ALA A CA 1
ATOM 523 C C . ALA A 1 72 ? -18.334 8.037 6.273 1.00 59.19 72 ALA A C 1
ATOM 525 O O . ALA A 1 72 ? -18.451 7.0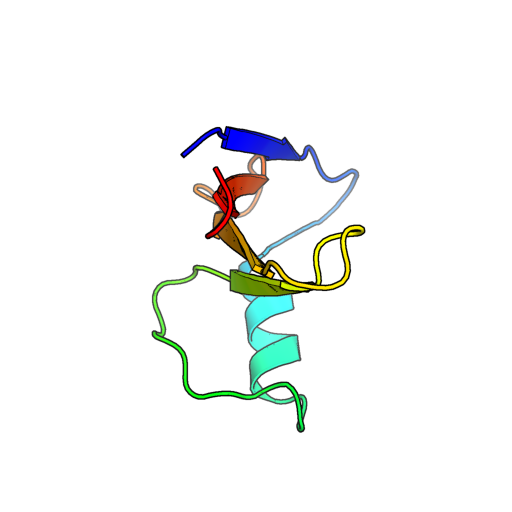21 5.552 1.00 59.19 72 ALA A O 1
#

pLDDT: mean 86.3, std 9.69, range [59.19, 95.69]

Sequence (72 aa):
MPTFSLAPQGPFALSAALGFLTDFTPAAYPAEDDGVLRLAFPADDGTHVVGCAVRQPEDAGDVRAEWTSDGA

Secondary structure (DSSP, 8-state):
--EEEE--SSS--HHHHHHHHHTSTTT-----SSS-EEEEEE-TTSS-EEEEEEE-SSTTSPEEEEEEETT-

Radius of gyration: 13.32 Å; chains: 1; bounding box: 32×27×33 Å